Protein AF-A0A3P6TEA1-F1 (afdb_monomer_lite)

Sequence (127 aa):
MTGVEDASTSEPTNVASLPASEIDARIGDPSLKSPEDAQKENELTEAQLSQIEEEKQTPLVGDRVPFEVVVMEYDPTESAEFYHKAKDLLATYSDVRIIRRDGNCFYRAVLVAQVELMLSDPAECTR

pLDDT: mean 81.64, std 21.95, range [33.94, 98.25]

Structure (mmCIF, N/CA/C/O backbone):
data_AF-A0A3P6TEA1-F1
#
_entry.id   AF-A0A3P6TEA1-F1
#
loop_
_atom_site.group_PDB
_atom_site.id
_atom_site.type_symbol
_atom_site.label_atom_id
_atom_site.label_alt_id
_atom_site.label_comp_id
_atom_site.label_asym_id
_atom_site.label_entity_id
_atom_site.label_seq_id
_atom_site.pdbx_PDB_ins_code
_atom_site.Cartn_x
_atom_site.Cartn_y
_atom_site.Cartn_z
_atom_site.occupancy
_atom_site.B_iso_or_equiv
_atom_site.auth_seq_id
_atom_site.auth_comp_id
_atom_site.auth_asym_id
_atom_site.auth_atom_id
_atom_site.pdbx_PDB_model_num
ATOM 1 N N . MET A 1 1 ? -53.858 47.739 -5.731 1.00 37.06 1 MET A N 1
ATOM 2 C CA . MET A 1 1 ? -55.075 47.753 -4.895 1.00 37.06 1 MET A CA 1
ATOM 3 C C . MET A 1 1 ? -54.865 46.752 -3.777 1.00 37.06 1 MET A C 1
ATOM 5 O O . MET A 1 1 ? -54.479 45.641 -4.104 1.00 37.06 1 MET A O 1
ATOM 9 N N . THR A 1 2 ? -55.071 47.215 -2.533 1.00 39.44 2 THR A N 1
ATOM 10 C CA . THR A 1 2 ? -55.284 46.468 -1.267 1.00 39.44 2 THR A CA 1
ATOM 11 C C . THR A 1 2 ? -54.194 45.460 -0.864 1.00 39.44 2 THR A C 1
ATOM 13 O O . THR A 1 2 ? -53.995 44.480 -1.562 1.00 39.44 2 THR A O 1
ATOM 16 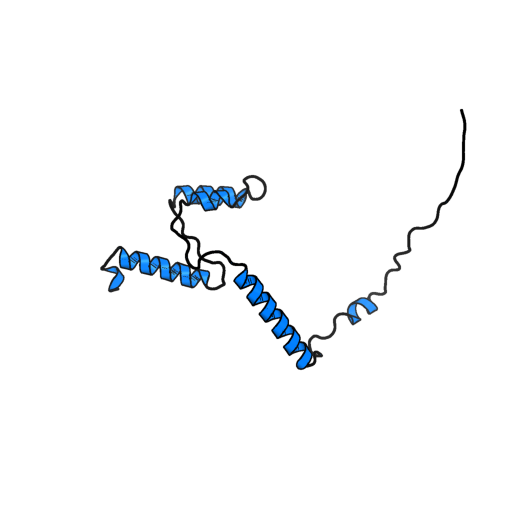N N . GLY A 1 3 ? -53.445 45.583 0.231 1.00 36.50 3 GLY A N 1
ATOM 17 C CA . GLY A 1 3 ? -53.643 46.329 1.475 1.00 36.50 3 GLY A CA 1
ATOM 18 C C . GLY A 1 3 ? -53.472 45.365 2.660 1.00 36.50 3 GLY A C 1
ATOM 19 O O . GLY A 1 3 ? -54.272 44.445 2.745 1.00 36.50 3 GLY A O 1
ATOM 20 N N . VAL A 1 4 ? -52.403 45.595 3.448 1.00 40.62 4 VAL A N 1
ATOM 21 C CA . VAL A 1 4 ? -52.233 45.570 4.932 1.00 40.62 4 VAL A CA 1
ATOM 22 C C . VAL A 1 4 ? -52.814 44.353 5.699 1.00 40.62 4 VAL A C 1
ATOM 24 O O . VAL A 1 4 ? -53.949 43.973 5.466 1.00 40.62 4 VAL A O 1
ATOM 27 N N . GLU A 1 5 ? -52.079 43.620 6.546 1.00 39.91 5 GLU A N 1
ATOM 28 C CA . GLU A 1 5 ? -51.690 43.878 7.964 1.00 39.91 5 GLU A CA 1
ATOM 29 C C . GLU A 1 5 ? -51.067 42.561 8.506 1.00 39.91 5 GLU A C 1
ATOM 31 O O . GLU A 1 5 ? -51.351 41.502 7.952 1.00 39.91 5 GLU A O 1
ATOM 36 N N . ASP A 1 6 ? -50.343 42.428 9.617 1.00 33.94 6 ASP A N 1
ATOM 37 C CA . ASP A 1 6 ? -49.365 43.197 10.393 1.00 33.94 6 ASP A CA 1
ATOM 38 C C . ASP A 1 6 ? -48.883 42.226 11.510 1.00 33.94 6 ASP A C 1
ATOM 40 O O . ASP A 1 6 ? -49.599 41.289 11.859 1.00 33.94 6 ASP A O 1
ATOM 44 N N . ALA A 1 7 ? -47.702 42.484 12.082 1.00 34.94 7 ALA A N 1
ATOM 45 C CA . ALA A 1 7 ? -47.202 42.016 13.392 1.00 34.94 7 ALA A CA 1
ATOM 46 C C . ALA A 1 7 ? -47.023 40.499 13.699 1.00 34.94 7 ALA A C 1
ATOM 48 O O . ALA A 1 7 ? -47.972 39.741 13.854 1.00 34.94 7 ALA A O 1
ATOM 49 N N . SER A 1 8 ? -45.790 40.094 14.044 1.00 37.53 8 SER A N 1
ATOM 50 C CA . SER A 1 8 ? -45.410 39.970 15.467 1.00 37.53 8 SER A CA 1
ATOM 51 C C . SER A 1 8 ? -43.927 39.610 15.629 1.00 37.53 8 SER A C 1
ATOM 53 O O . SER A 1 8 ? -43.462 38.548 15.222 1.00 37.53 8 SER A O 1
ATOM 55 N N . THR A 1 9 ? -43.193 40.519 16.259 1.00 40.38 9 THR A N 1
ATOM 56 C CA . THR A 1 9 ? -41.809 40.374 16.716 1.00 40.38 9 THR A CA 1
ATOM 57 C C . THR A 1 9 ? -41.801 39.667 18.075 1.00 40.38 9 THR A C 1
ATOM 59 O O . THR A 1 9 ? -42.501 40.128 18.971 1.00 40.38 9 THR A O 1
ATOM 62 N N . SER A 1 10 ? -40.981 38.628 18.278 1.00 39.78 10 SER A N 1
ATOM 63 C CA . SER A 1 10 ? -40.516 38.241 19.626 1.00 39.78 10 SER A CA 1
ATOM 64 C C . SER A 1 10 ? -39.258 37.354 19.595 1.00 39.78 10 SER A C 1
ATOM 66 O O . SER A 1 10 ? -39.330 36.167 19.301 1.00 39.78 10 SER A O 1
ATOM 68 N N . GLU A 1 11 ? -38.142 38.012 19.922 1.00 36.06 11 GLU A N 1
ATOM 69 C CA . GLU A 1 11 ? -36.964 37.595 20.706 1.00 36.06 11 GLU A CA 1
ATOM 70 C C . GLU A 1 11 ? -36.054 36.416 20.275 1.00 36.06 11 GLU A C 1
ATOM 72 O O . GLU A 1 11 ? -36.495 35.273 20.165 1.00 36.06 11 GLU A O 1
ATOM 77 N N . PRO A 1 12 ? -34.727 36.657 20.142 1.00 38.84 12 PRO A N 1
ATOM 78 C CA . PRO A 1 12 ? -33.728 35.599 20.103 1.00 38.84 12 PRO A CA 1
ATOM 79 C C . PRO A 1 12 ? -33.524 35.025 21.508 1.00 38.84 12 PRO A C 1
ATOM 81 O O . PRO A 1 12 ? -33.252 35.749 22.467 1.00 38.84 12 PRO A O 1
ATOM 84 N N . THR A 1 13 ? -33.625 33.704 21.617 1.00 38.44 13 THR A N 1
ATOM 85 C CA . THR A 1 13 ? -33.320 32.941 22.825 1.00 38.44 13 THR A CA 1
ATOM 86 C C . THR A 1 13 ? -31.925 33.305 23.326 1.00 38.44 13 THR A C 1
ATOM 88 O O . THR A 1 13 ? -30.912 33.037 22.681 1.00 38.44 13 THR A O 1
ATOM 91 N N . ASN A 1 14 ? -31.907 33.956 24.483 1.00 39.53 14 ASN A N 1
ATOM 92 C CA . ASN A 1 14 ? -30.739 34.339 25.253 1.00 39.53 14 ASN A CA 1
ATOM 93 C C . ASN A 1 14 ? -29.884 33.092 25.537 1.00 39.53 14 ASN A C 1
ATOM 95 O O . ASN A 1 14 ? -30.247 32.258 26.368 1.00 39.53 14 ASN A O 1
ATOM 99 N N . VAL A 1 15 ? -28.765 32.946 24.820 1.00 44.03 15 VAL A N 1
ATOM 100 C CA . VAL A 1 15 ? -27.709 31.988 25.164 1.00 44.03 15 VAL A CA 1
ATOM 101 C C . VAL A 1 15 ? -27.028 32.547 26.407 1.00 44.03 15 VAL A C 1
ATOM 103 O O . VAL A 1 15 ? -26.034 33.265 26.324 1.00 44.03 15 VAL A O 1
ATOM 106 N N . ALA A 1 16 ? -27.618 32.277 27.569 1.00 38.97 16 ALA A N 1
ATOM 107 C CA . ALA A 1 16 ? -26.973 32.548 28.835 1.00 38.97 16 ALA A CA 1
ATOM 108 C C . ALA A 1 16 ? -25.704 31.694 28.897 1.00 38.97 16 ALA A C 1
ATOM 110 O O . ALA A 1 16 ? -25.759 30.464 28.931 1.00 38.97 16 ALA A O 1
ATOM 111 N N . SER A 1 17 ? -24.559 32.370 28.861 1.00 52.06 17 SER A N 1
ATOM 112 C CA . SER A 1 17 ? -23.243 31.814 29.131 1.00 52.06 17 SER A CA 1
ATOM 113 C C . SER A 1 17 ? -23.287 31.066 30.460 1.00 52.06 17 SER A C 1
ATOM 115 O O . SER A 1 17 ? -23.381 31.681 31.524 1.00 52.06 17 SER A O 1
ATOM 117 N N . LEU A 1 18 ? -23.251 29.737 30.400 1.00 48.44 18 LEU A N 1
ATOM 118 C CA . LEU A 1 18 ? -23.100 28.912 31.591 1.00 48.44 18 LEU A CA 1
ATOM 119 C C . LEU A 1 18 ? -21.734 29.227 32.229 1.00 48.44 18 LEU A C 1
ATOM 121 O O . LEU A 1 18 ? -20.746 29.393 31.504 1.00 48.44 18 LEU A O 1
ATOM 125 N N . PRO A 1 19 ? -21.657 29.356 33.563 1.00 48.78 19 PRO A N 1
ATOM 126 C CA . PRO A 1 19 ? -20.402 29.634 34.244 1.00 48.78 19 PRO A CA 1
ATOM 127 C C . PRO A 1 19 ? -19.411 28.495 33.982 1.00 48.78 19 PRO A C 1
ATOM 129 O O . PRO A 1 19 ? -19.762 27.317 34.055 1.00 48.78 19 PRO A O 1
ATOM 132 N N . ALA A 1 20 ? -18.152 28.847 33.706 1.00 52.09 20 ALA A N 1
ATOM 133 C CA . ALA A 1 20 ? -17.074 27.905 33.383 1.00 52.09 20 ALA A CA 1
ATOM 134 C C . ALA A 1 20 ? -16.890 26.777 34.424 1.00 52.09 20 ALA A C 1
ATOM 136 O O . ALA A 1 20 ? -16.345 25.726 34.102 1.00 52.09 20 ALA A O 1
ATOM 137 N N . SER A 1 21 ? -17.399 26.961 35.647 1.00 51.94 21 SER A N 1
ATOM 138 C CA . SER A 1 21 ? -17.389 25.970 36.724 1.00 51.94 21 SER A CA 1
ATOM 139 C C . SER A 1 21 ? -18.279 24.744 36.486 1.00 51.94 21 SER A C 1
ATOM 141 O O . SER A 1 21 ? -18.074 23.729 37.141 1.00 51.94 21 SER A O 1
ATOM 143 N N . GLU A 1 22 ? -19.268 24.804 35.587 1.00 42.81 22 GLU A N 1
ATOM 144 C CA . GLU A 1 22 ? -20.158 23.659 35.306 1.00 42.81 22 GLU A CA 1
ATOM 145 C C . GLU A 1 22 ? -19.662 22.758 34.166 1.00 42.81 22 GLU A C 1
ATOM 147 O O . GLU A 1 22 ? -20.096 21.611 34.048 1.00 42.81 22 GLU A O 1
ATOM 152 N N . ILE A 1 23 ? -18.733 23.248 33.340 1.00 50.69 23 ILE A N 1
ATOM 153 C CA . ILE A 1 23 ? -18.141 22.476 32.237 1.00 50.69 23 ILE A CA 1
ATOM 154 C C . ILE A 1 23 ? -17.118 21.471 32.792 1.00 50.69 23 ILE A C 1
ATOM 156 O O . ILE A 1 23 ? -17.066 20.327 32.342 1.00 50.69 23 ILE A O 1
ATOM 160 N N . ASP A 1 24 ? -16.382 21.869 33.831 1.00 45.03 24 ASP A N 1
ATOM 161 C CA . ASP A 1 24 ? -15.333 21.061 34.467 1.00 45.03 24 ASP A CA 1
ATOM 162 C C . ASP A 1 24 ? -15.892 19.870 35.269 1.00 45.03 24 ASP A C 1
ATOM 164 O O . ASP A 1 24 ? -15.251 18.832 35.396 1.00 45.03 24 ASP A O 1
ATOM 168 N N . ALA A 1 25 ? -17.138 19.960 35.751 1.00 45.66 25 ALA A N 1
ATOM 169 C CA . ALA A 1 25 ? -17.780 18.893 36.525 1.00 45.66 25 ALA A CA 1
ATOM 170 C C . ALA A 1 25 ? -18.250 17.693 35.675 1.00 45.66 25 ALA A C 1
ATOM 172 O O . ALA A 1 25 ? -18.679 16.679 36.225 1.00 45.66 25 ALA A O 1
ATOM 173 N N . ARG A 1 26 ? -18.206 17.797 34.338 1.00 51.19 26 ARG A N 1
ATOM 174 C CA . ARG A 1 26 ? -18.611 16.719 33.416 1.00 51.19 26 ARG A CA 1
ATOM 175 C C . ARG A 1 26 ? -17.449 15.877 32.905 1.00 51.19 26 ARG A C 1
ATOM 177 O O . ARG A 1 26 ? -17.691 14.834 32.299 1.00 51.19 26 ARG A O 1
ATOM 184 N N . ILE A 1 27 ? -16.210 16.287 33.165 1.00 56.50 27 ILE A N 1
ATOM 185 C CA . ILE A 1 27 ? -15.038 15.450 32.923 1.00 56.50 27 ILE A CA 1
ATOM 186 C C . ILE A 1 27 ? -14.898 14.556 34.156 1.00 56.50 27 ILE A C 1
ATOM 188 O O . ILE A 1 27 ? -14.107 14.815 35.056 1.00 56.50 27 ILE A O 1
ATOM 192 N N . GLY A 1 28 ? -15.773 13.550 34.244 1.00 57.28 28 GLY A N 1
ATOM 193 C CA . GLY A 1 28 ? -15.696 12.539 35.291 1.00 57.28 28 GLY A CA 1
ATOM 194 C C . GLY A 1 28 ? -14.298 11.926 35.302 1.00 57.28 28 GLY A C 1
ATOM 195 O O . GLY A 1 28 ? -13.788 11.540 34.251 1.00 57.28 28 GLY A O 1
ATOM 196 N N . ASP A 1 29 ? -13.683 11.877 36.483 1.00 57.59 29 ASP A N 1
ATOM 197 C CA . ASP A 1 29 ? -12.392 11.232 36.695 1.00 57.59 29 ASP A CA 1
ATOM 198 C C . ASP A 1 29 ? -12.458 9.792 36.141 1.00 57.59 29 ASP A C 1
ATOM 200 O O . ASP A 1 29 ? -13.265 8.991 36.632 1.00 57.59 29 ASP A O 1
ATOM 204 N N . PRO A 1 30 ? -11.654 9.431 35.119 1.00 57.44 30 PRO A N 1
ATOM 205 C CA . PRO A 1 30 ? -11.673 8.090 34.536 1.00 57.44 30 PRO A CA 1
ATOM 206 C C . PRO A 1 30 ? -11.329 6.987 35.554 1.00 57.44 30 PRO A C 1
ATOM 208 O O . PRO A 1 30 ? -11.568 5.813 35.278 1.00 57.44 30 PRO A O 1
ATOM 211 N N . SER A 1 31 ? -10.817 7.355 36.733 1.00 58.09 31 SER A N 1
ATOM 212 C CA . SER A 1 31 ? -10.462 6.464 37.840 1.00 58.09 31 SER A CA 1
ATOM 213 C C . SER A 1 31 ? -11.660 5.928 38.655 1.00 58.09 31 SER A C 1
ATOM 215 O O . SER A 1 31 ? -11.487 5.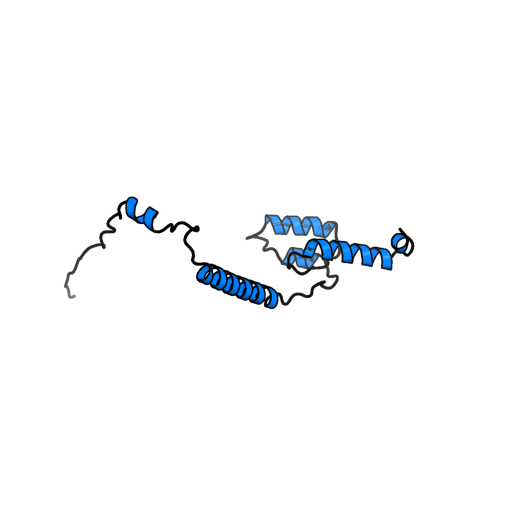025 39.471 1.00 58.09 31 SER A O 1
ATOM 217 N N . LEU A 1 32 ? -12.887 6.431 38.445 1.00 59.31 32 LEU A N 1
ATOM 218 C CA . LEU A 1 32 ? -14.090 6.029 39.207 1.00 59.31 32 LEU A CA 1
ATOM 219 C C . LEU A 1 32 ? -15.069 5.126 38.431 1.00 59.31 32 LEU A C 1
ATOM 221 O O . LEU A 1 32 ? -16.254 5.067 38.765 1.00 59.31 32 LEU A O 1
ATOM 225 N N . LYS A 1 33 ? -14.615 4.414 37.395 1.00 65.38 33 LYS A N 1
ATOM 226 C CA . LYS A 1 33 ? -15.454 3.410 36.717 1.00 65.38 33 LYS A CA 1
ATOM 227 C C . LYS A 1 33 ? -15.513 2.130 37.551 1.00 65.38 33 LYS A C 1
ATOM 229 O O . LYS A 1 33 ? -14.482 1.638 38.010 1.00 65.38 33 LYS A O 1
ATOM 234 N N . SER A 1 34 ? -16.712 1.581 37.750 1.00 82.25 34 SER A N 1
ATOM 235 C CA . SER A 1 34 ? -16.834 0.263 38.371 1.00 82.25 34 SER A CA 1
ATOM 236 C C . SER A 1 34 ? -16.183 -0.794 37.458 1.00 82.25 34 SER A C 1
ATOM 238 O O . SER A 1 34 ? -16.154 -0.619 36.235 1.00 82.25 34 SER A O 1
ATOM 240 N N . PRO A 1 35 ? -15.647 -1.896 38.010 1.00 83.56 35 PRO A N 1
ATOM 241 C CA . PRO A 1 35 ? -15.058 -2.963 37.198 1.00 83.56 35 PRO A CA 1
ATOM 242 C C . PRO A 1 35 ? -16.061 -3.571 36.204 1.00 83.56 35 PRO A C 1
ATOM 244 O O . PRO A 1 35 ? -15.664 -3.990 35.120 1.00 83.56 35 PRO A O 1
ATOM 247 N N . GLU A 1 36 ? -17.354 -3.572 36.539 1.00 86.75 36 GLU A N 1
ATOM 248 C CA . GLU A 1 36 ? -18.428 -4.058 35.665 1.00 86.75 36 GLU A CA 1
ATOM 249 C C . GLU A 1 36 ? -18.656 -3.123 34.466 1.00 86.75 36 GLU A C 1
ATOM 251 O O . GLU A 1 36 ? -18.815 -3.588 33.336 1.00 86.75 36 GLU A O 1
ATOM 256 N N . ASP A 1 37 ? -18.601 -1.805 34.681 1.00 88.31 37 ASP A N 1
ATOM 257 C CA . ASP A 1 37 ? -18.725 -0.819 33.600 1.00 88.31 37 ASP A CA 1
ATOM 258 C C . ASP A 1 37 ? -17.529 -0.885 32.642 1.00 88.31 37 ASP A C 1
ATOM 260 O O . ASP A 1 37 ? -17.709 -0.842 31.424 1.00 88.31 37 ASP A O 1
ATOM 264 N N . ALA A 1 38 ? -16.314 -1.044 33.181 1.00 87.19 38 ALA A N 1
ATOM 265 C CA . ALA A 1 38 ? -15.102 -1.207 32.380 1.00 87.19 38 ALA A CA 1
ATOM 266 C C . ALA A 1 38 ? -15.136 -2.496 31.543 1.00 87.19 38 ALA A C 1
ATOM 268 O O . ALA A 1 38 ? -14.743 -2.492 30.377 1.00 87.19 38 ALA A O 1
ATOM 269 N N . GLN A 1 39 ? -15.645 -3.594 32.108 1.00 91.12 39 GLN A N 1
ATOM 270 C CA . GLN A 1 39 ? -15.808 -4.845 31.371 1.00 91.12 39 GLN A CA 1
ATOM 271 C C . GLN A 1 39 ? -16.809 -4.692 30.220 1.00 91.12 39 GLN A C 1
ATOM 273 O O . GLN A 1 39 ? -16.515 -5.084 29.093 1.00 91.12 39 GLN A O 1
ATOM 278 N N . LYS A 1 40 ? -17.963 -4.071 30.474 1.00 93.69 40 LYS A N 1
ATOM 279 C CA . LYS A 1 40 ? -18.972 -3.828 29.438 1.00 93.69 40 LYS A CA 1
ATOM 280 C C . LYS A 1 40 ? -18.447 -2.930 28.313 1.00 93.69 40 LYS A C 1
ATOM 282 O O . LYS A 1 40 ? -18.765 -3.151 27.148 1.00 93.69 40 LYS A O 1
ATOM 287 N N . GLU A 1 41 ? -17.647 -1.918 28.641 1.00 93.31 41 GLU A N 1
ATOM 288 C CA . GLU A 1 41 ? -16.993 -1.050 27.652 1.00 93.31 41 GLU A CA 1
ATOM 289 C C . GLU A 1 41 ? -15.980 -1.820 26.791 1.00 93.31 41 GLU A C 1
ATOM 291 O O . GLU A 1 41 ? -15.951 -1.638 25.570 1.00 93.31 41 GLU A O 1
ATOM 296 N N . ASN A 1 42 ? -15.208 -2.727 27.394 1.00 93.69 42 ASN A N 1
ATOM 297 C CA 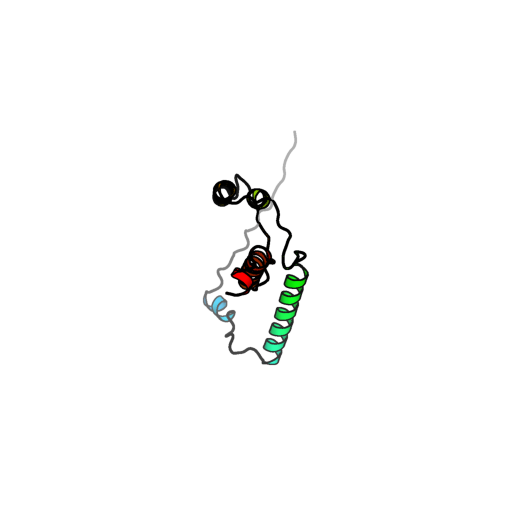. ASN A 1 42 ? -14.303 -3.608 26.658 1.00 93.69 42 ASN A CA 1
ATOM 298 C C . ASN A 1 42 ? -15.072 -4.527 25.701 1.00 93.69 42 ASN A C 1
ATOM 300 O O . ASN A 1 42 ? -14.726 -4.592 24.526 1.00 93.69 42 ASN A O 1
ATOM 304 N N . GLU A 1 43 ? -16.152 -5.164 26.162 1.00 95.56 43 GLU A N 1
ATOM 305 C CA . GLU A 1 43 ? -16.993 -6.034 25.326 1.00 95.56 43 GLU A CA 1
ATOM 306 C C . GLU A 1 43 ? -17.587 -5.273 24.127 1.00 95.56 43 GLU A C 1
ATOM 308 O O . GLU A 1 43 ? -17.596 -5.773 23.001 1.00 95.56 43 GLU A O 1
ATOM 313 N N . LEU A 1 44 ? -18.039 -4.030 24.338 1.00 95.69 44 LEU A N 1
ATOM 314 C CA . LEU A 1 44 ? -18.518 -3.165 23.255 1.00 95.69 44 LEU A CA 1
ATOM 315 C C . LEU A 1 44 ? -17.401 -2.805 22.268 1.00 95.69 44 LEU A C 1
ATOM 317 O O . LEU A 1 44 ? -17.635 -2.789 21.060 1.00 95.69 44 LEU A O 1
ATOM 321 N N . THR A 1 45 ? -16.198 -2.535 22.771 1.00 94.75 45 THR A N 1
ATOM 322 C CA . THR A 1 45 ? -15.030 -2.207 21.945 1.00 94.75 45 THR A CA 1
ATOM 323 C C . THR A 1 45 ? -14.603 -3.404 21.098 1.00 94.75 45 THR A C 1
ATOM 325 O O . THR A 1 45 ? -14.390 -3.266 19.896 1.00 94.75 45 THR A O 1
ATOM 328 N N . GLU A 1 46 ? -14.532 -4.595 21.690 1.00 95.56 46 GLU A N 1
ATOM 329 C CA . GLU A 1 46 ? -14.201 -5.837 20.986 1.00 95.56 46 GLU A CA 1
ATOM 330 C C . GLU A 1 46 ? -15.235 -6.163 19.903 1.00 95.56 46 GLU A C 1
ATOM 332 O O . GLU A 1 46 ? -14.865 -6.489 18.773 1.00 95.56 46 GLU A O 1
ATOM 337 N N . ALA A 1 47 ? -16.527 -5.994 20.202 1.00 95.06 47 ALA A N 1
ATOM 338 C CA . ALA A 1 47 ? -17.591 -6.187 19.222 1.00 95.06 47 ALA A CA 1
ATOM 339 C C . ALA A 1 47 ? -17.474 -5.213 18.035 1.00 95.06 47 ALA A C 1
ATOM 341 O O . ALA A 1 47 ? -17.639 -5.624 16.886 1.00 95.06 47 ALA A O 1
ATOM 342 N N . GLN A 1 48 ? -17.150 -3.940 18.290 1.00 94.94 48 GLN A N 1
ATOM 343 C CA . GLN A 1 48 ? -16.918 -2.951 17.231 1.00 94.94 48 GLN A CA 1
ATOM 344 C C . GLN A 1 48 ? -15.692 -3.299 16.380 1.00 94.94 48 GLN A C 1
ATOM 346 O O . GLN A 1 48 ? -15.758 -3.231 15.155 1.00 94.94 48 GLN A O 1
ATOM 351 N N . LEU A 1 49 ? -14.583 -3.702 17.007 1.00 92.44 49 LEU A N 1
ATOM 352 C CA . LEU A 1 49 ? -13.369 -4.099 16.290 1.00 92.44 49 LEU A CA 1
ATOM 353 C C . LEU A 1 49 ? -13.611 -5.323 15.396 1.00 92.44 49 LEU A C 1
ATOM 355 O O . LEU A 1 49 ? -13.163 -5.320 14.249 1.00 92.44 49 LEU A O 1
ATOM 359 N N . SER A 1 50 ? -14.371 -6.313 15.879 1.00 90.25 50 SER A N 1
ATOM 360 C CA . SER A 1 50 ? -14.763 -7.487 15.086 1.00 90.25 50 SER A CA 1
ATOM 361 C C . SER A 1 50 ? -15.593 -7.089 13.867 1.00 90.25 50 SER A C 1
ATOM 363 O O . SER A 1 50 ? -15.301 -7.527 12.759 1.00 90.25 50 SER A O 1
ATOM 365 N N . GLN A 1 51 ? -16.578 -6.200 14.038 1.00 92.31 51 GLN A N 1
ATOM 366 C CA . GLN A 1 51 ? -17.407 -5.715 12.927 1.00 92.31 51 GLN A CA 1
ATOM 367 C C . GLN A 1 51 ? -16.568 -4.991 11.866 1.00 92.31 51 GLN A C 1
ATOM 369 O O . GLN A 1 51 ? -16.686 -5.283 10.679 1.00 92.31 51 GLN A O 1
ATOM 374 N N . ILE A 1 52 ? -15.653 -4.111 12.286 1.00 88.75 52 ILE A N 1
ATOM 375 C CA . ILE A 1 52 ? -14.743 -3.401 11.373 1.00 88.75 52 ILE A CA 1
ATOM 376 C C . ILE A 1 52 ? -13.836 -4.383 10.618 1.00 88.75 52 ILE A C 1
ATOM 378 O O . ILE A 1 52 ? -13.489 -4.149 9.459 1.00 88.75 52 ILE A O 1
ATOM 382 N N . GLU A 1 53 ? -13.397 -5.466 11.260 1.00 86.06 53 GLU A N 1
ATOM 383 C CA . GLU A 1 53 ? -12.564 -6.478 10.614 1.00 86.06 53 GLU A CA 1
ATOM 384 C C . GLU A 1 53 ? -13.357 -7.348 9.628 1.00 86.06 53 GLU A C 1
ATOM 386 O O . GLU A 1 53 ? -12.863 -7.620 8.532 1.00 86.06 53 GLU A O 1
ATOM 391 N N . GLU A 1 54 ? -14.598 -7.709 9.957 1.00 84.56 54 GLU A N 1
ATOM 392 C CA . GLU A 1 54 ? -15.520 -8.433 9.070 1.00 84.56 54 GLU A CA 1
ATOM 393 C C . GLU A 1 54 ? -15.911 -7.614 7.827 1.00 84.56 54 GLU A C 1
ATOM 395 O O . GLU A 1 54 ? -16.058 -8.162 6.730 1.00 84.56 54 GLU A O 1
ATOM 400 N N . GLU A 1 55 ? -16.008 -6.289 7.953 1.00 86.62 55 GLU A N 1
ATOM 401 C CA . GLU A 1 55 ? -16.251 -5.377 6.829 1.00 86.62 55 GLU A CA 1
ATOM 402 C C . GLU A 1 55 ? -15.078 -5.318 5.831 1.00 86.62 55 GLU A C 1
ATOM 404 O O . GLU A 1 55 ? -15.257 -4.899 4.681 1.00 86.62 55 GLU A O 1
ATOM 409 N N . LYS A 1 56 ? -13.875 -5.786 6.200 1.00 83.69 56 LYS A N 1
ATOM 410 C CA . LYS A 1 56 ? -12.718 -5.847 5.290 1.00 83.69 56 LYS A CA 1
ATOM 411 C C . LYS A 1 56 ? -12.863 -7.007 4.304 1.00 83.69 56 LYS A C 1
ATOM 413 O O . LYS A 1 56 ? -12.216 -8.046 4.418 1.00 83.69 56 LYS A O 1
ATOM 418 N N . GLN A 1 57 ? -13.640 -6.773 3.250 1.00 81.44 57 GLN A N 1
ATOM 419 C CA . GLN A 1 57 ? -13.888 -7.721 2.155 1.00 81.44 57 GLN A CA 1
ATOM 420 C C . GLN A 1 57 ? -12.668 -7.980 1.243 1.00 81.44 57 GLN A C 1
ATOM 422 O O . GLN A 1 57 ? -12.740 -8.778 0.311 1.00 81.44 57 GLN A O 1
ATOM 427 N N . THR A 1 58 ? -11.528 -7.320 1.473 1.00 88.00 58 THR A N 1
ATOM 428 C CA . THR A 1 58 ? -10.322 -7.504 0.651 1.00 88.00 58 THR A CA 1
ATOM 429 C C . THR A 1 58 ? -9.594 -8.797 1.019 1.00 88.00 58 THR A C 1
ATOM 431 O O . THR A 1 58 ? -9.514 -9.123 2.202 1.00 88.00 58 THR A O 1
ATOM 434 N N . PRO A 1 59 ? -9.029 -9.557 0.068 1.00 95.00 59 PRO A N 1
ATOM 435 C CA . PRO A 1 59 ? -8.227 -10.740 0.389 1.00 95.00 59 PRO A CA 1
ATOM 436 C C . PRO A 1 59 ? -7.001 -10.367 1.237 1.00 95.00 59 PRO A C 1
ATOM 438 O O . PRO A 1 59 ? -6.521 -9.237 1.177 1.00 95.00 59 PRO A O 1
ATOM 441 N N . LEU A 1 60 ? -6.465 -11.322 2.012 1.00 95.81 60 LEU A N 1
ATOM 442 C CA . LEU A 1 60 ? -5.243 -11.099 2.806 1.00 95.81 60 LEU A CA 1
ATOM 443 C C . LEU A 1 60 ? -4.084 -10.618 1.923 1.00 95.81 60 LEU A C 1
ATOM 445 O O . LEU A 1 60 ? -3.361 -9.688 2.280 1.00 95.81 60 LEU A O 1
ATOM 449 N N . VAL A 1 61 ? -3.941 -11.256 0.764 1.00 97.56 61 VAL A N 1
ATOM 450 C CA . VAL A 1 61 ? -2.960 -10.957 -0.274 1.00 97.56 61 VAL A CA 1
ATOM 451 C C . VAL A 1 61 ? -3.735 -10.881 -1.587 1.00 97.56 61 VAL A C 1
ATOM 453 O O . VAL A 1 61 ? -4.289 -11.888 -2.019 1.00 97.56 61 VAL A O 1
ATOM 456 N N . GLY A 1 62 ? -3.840 -9.691 -2.176 1.00 96.12 62 GLY A N 1
ATOM 457 C CA . GLY A 1 62 ? -4.473 -9.498 -3.481 1.00 96.12 62 GLY A CA 1
ATOM 458 C C . GLY A 1 62 ? -3.609 -10.025 -4.620 1.00 96.12 62 GLY A C 1
ATOM 459 O O . GLY A 1 62 ? -2.449 -10.378 -4.408 1.00 96.12 62 GLY A O 1
ATOM 460 N N . ASP A 1 63 ? -4.161 -10.055 -5.830 1.00 96.31 63 ASP A N 1
ATOM 461 C CA . ASP A 1 63 ? -3.420 -10.417 -7.038 1.00 96.31 63 ASP A CA 1
ATOM 462 C C . ASP A 1 63 ? -2.388 -9.350 -7.426 1.00 96.31 63 ASP A C 1
ATOM 464 O O . ASP A 1 63 ? -2.433 -8.207 -6.960 1.00 96.31 63 ASP A O 1
ATOM 468 N N . ARG A 1 64 ? -1.433 -9.738 -8.280 1.00 96.19 64 ARG A N 1
ATOM 469 C CA . ARG A 1 64 ? -0.516 -8.789 -8.913 1.00 96.19 64 ARG A CA 1
ATOM 470 C C . ARG A 1 64 ? -1.278 -8.086 -10.032 1.00 96.19 64 ARG A C 1
ATOM 472 O O . ARG A 1 64 ? -1.729 -8.738 -10.970 1.00 96.19 64 ARG A O 1
ATOM 479 N N . VAL A 1 65 ? -1.436 -6.777 -9.899 1.00 97.06 65 VAL A N 1
ATOM 480 C CA . VAL A 1 65 ? -2.217 -5.929 -10.805 1.00 97.06 65 VAL A CA 1
ATOM 481 C C . VAL A 1 65 ? -1.355 -4.774 -11.324 1.00 97.06 65 VAL A C 1
ATOM 483 O O . VAL A 1 65 ? -0.375 -4.424 -10.662 1.00 97.06 65 VAL A O 1
ATOM 486 N N . PRO A 1 66 ? -1.702 -4.162 -12.470 1.00 98.00 66 PRO A N 1
ATOM 487 C CA . PRO A 1 66 ? -0.967 -3.010 -12.993 1.00 98.00 66 PRO A CA 1
ATOM 488 C C . PRO A 1 66 ? -0.939 -1.851 -11.988 1.00 98.00 66 PRO A C 1
ATOM 490 O O . PRO A 1 66 ? -1.935 -1.606 -11.302 1.00 98.00 66 PRO A O 1
ATOM 493 N N . PHE A 1 67 ? 0.182 -1.134 -11.880 1.00 97.94 67 PHE A N 1
ATOM 494 C CA . PHE A 1 67 ? 0.349 -0.065 -10.885 1.00 97.94 67 PHE A CA 1
ATOM 495 C C . PHE A 1 67 ? -0.630 1.106 -11.096 1.00 97.94 67 PHE A C 1
ATOM 497 O O . PHE A 1 67 ? -0.947 1.835 -10.155 1.00 97.94 67 PHE A O 1
ATOM 504 N N . GLU A 1 68 ? -1.187 1.262 -12.299 1.00 97.19 68 GLU A N 1
ATOM 505 C CA . GLU A 1 68 ? -2.198 2.265 -12.644 1.00 97.19 68 GLU A CA 1
ATOM 506 C C . GLU A 1 68 ? -3.393 2.273 -11.684 1.00 97.19 68 GLU A C 1
ATOM 508 O O . GLU A 1 68 ? -3.971 3.336 -11.452 1.00 97.19 68 GLU A O 1
ATOM 513 N N . VAL A 1 69 ? -3.734 1.133 -11.069 1.00 97.06 69 VAL A N 1
ATOM 514 C CA . VAL A 1 69 ? -4.818 1.062 -10.074 1.00 97.06 69 VAL A CA 1
ATOM 515 C C . VAL A 1 69 ? -4.585 1.999 -8.883 1.00 97.06 69 VAL A C 1
ATOM 517 O O . VAL A 1 69 ? -5.547 2.532 -8.342 1.00 97.06 69 VAL A O 1
ATOM 520 N N . VAL A 1 70 ? -3.324 2.251 -8.507 1.00 96.88 70 VAL A N 1
ATOM 521 C CA . VAL A 1 70 ? -2.960 3.176 -7.418 1.00 96.88 70 VAL A CA 1
ATOM 522 C C . VAL A 1 70 ? -3.167 4.622 -7.853 1.00 96.88 70 VAL A C 1
ATOM 524 O O . VAL A 1 70 ? -3.641 5.444 -7.078 1.00 96.88 70 VAL A O 1
ATOM 527 N N . VAL A 1 71 ? -2.858 4.945 -9.111 1.00 97.19 71 VAL A N 1
ATOM 528 C CA . VAL A 1 71 ? -3.111 6.284 -9.667 1.00 97.19 71 VAL A CA 1
ATOM 529 C C . VAL A 1 71 ? -4.612 6.574 -9.696 1.00 97.19 71 VAL A C 1
ATOM 531 O O . VAL A 1 71 ? -5.021 7.696 -9.417 1.00 97.19 71 VAL A O 1
ATOM 534 N N . MET A 1 72 ? -5.426 5.560 -10.000 1.00 96.81 72 MET A N 1
ATOM 535 C CA . MET A 1 72 ? -6.887 5.660 -10.034 1.00 96.81 72 MET A CA 1
ATOM 536 C C . MET A 1 72 ? -7.538 5.800 -8.647 1.00 96.81 72 MET A C 1
ATOM 538 O O . MET A 1 72 ? -8.706 6.174 -8.586 1.00 96.81 72 MET A O 1
ATOM 542 N N . GLU A 1 73 ? -6.819 5.527 -7.549 1.00 96.06 73 GLU A N 1
ATOM 543 C CA . GLU A 1 73 ? -7.321 5.715 -6.173 1.00 96.06 73 GLU A CA 1
ATOM 544 C C . GLU A 1 73 ? -7.353 7.203 -5.769 1.00 96.06 73 GLU A C 1
ATOM 546 O O . GLU A 1 73 ? -8.082 7.575 -4.850 1.00 96.06 73 GLU A O 1
ATOM 551 N N . TYR A 1 74 ? -6.603 8.064 -6.468 1.00 97.81 74 TYR A N 1
ATOM 552 C CA . TYR A 1 74 ? -6.470 9.483 -6.141 1.00 97.81 74 TYR A CA 1
ATOM 553 C C . TYR A 1 74 ? -7.157 10.380 -7.173 1.00 97.81 74 TYR A C 1
ATOM 555 O O . TYR A 1 74 ? -6.879 10.310 -8.372 1.00 97.81 74 TYR A O 1
ATOM 563 N N . ASP A 1 75 ? -8.010 11.287 -6.694 1.00 97.25 75 ASP A N 1
ATOM 564 C CA . ASP A 1 75 ? -8.603 12.326 -7.530 1.00 97.25 75 ASP A CA 1
ATOM 565 C C . ASP A 1 75 ? -7.532 13.356 -7.957 1.00 97.25 75 ASP A C 1
ATOM 567 O O . ASP A 1 75 ? -6.783 13.849 -7.098 1.00 97.25 75 ASP A O 1
ATOM 571 N N . PRO A 1 76 ? -7.456 13.726 -9.253 1.00 96.81 76 PRO A N 1
ATOM 572 C CA . PRO A 1 76 ? -6.470 14.683 -9.759 1.00 96.81 76 PRO A CA 1
ATOM 573 C C . PRO A 1 76 ? -6.587 16.101 -9.185 1.00 96.81 76 PRO A C 1
ATOM 575 O O . PRO A 1 76 ? -5.619 16.856 -9.264 1.00 96.81 76 PRO A O 1
ATOM 578 N N . THR A 1 77 ? -7.755 16.476 -8.658 1.00 96.81 77 THR A N 1
ATOM 579 C CA . THR A 1 77 ? -8.064 17.825 -8.168 1.00 96.81 77 THR A CA 1
ATOM 580 C C . THR A 1 77 ? -8.091 17.863 -6.643 1.00 96.81 77 THR A C 1
ATOM 582 O O . THR A 1 77 ? -7.393 18.679 -6.046 1.00 96.81 77 THR A O 1
ATOM 585 N N . GLU A 1 78 ? -8.851 16.973 -6.001 1.00 97.56 78 GLU A N 1
ATOM 586 C CA . GLU A 1 78 ? -9.012 16.934 -4.540 1.00 97.56 78 GLU A CA 1
ATOM 587 C C . GLU A 1 78 ? -7.770 16.380 -3.829 1.00 97.56 78 GLU A C 1
ATOM 589 O O . GLU A 1 78 ? -7.459 16.782 -2.709 1.00 97.56 78 GLU A O 1
ATOM 594 N N . SER A 1 79 ? -7.023 15.492 -4.491 1.00 97.00 79 SER A N 1
ATOM 595 C CA . SER A 1 79 ? -5.824 14.843 -3.946 1.00 97.00 79 SER A CA 1
ATOM 596 C C . SER A 1 79 ? -4.628 14.932 -4.897 1.00 97.00 79 SER A C 1
ATOM 598 O O . SER A 1 79 ? -3.865 13.978 -5.069 1.00 97.00 79 SER A O 1
ATOM 600 N N . ALA A 1 80 ? -4.450 16.106 -5.511 1.00 97.31 80 ALA A N 1
ATOM 601 C CA . ALA A 1 80 ? -3.461 16.342 -6.558 1.00 97.31 80 ALA A CA 1
ATOM 602 C C . ALA A 1 80 ? -2.041 15.885 -6.173 1.00 97.31 80 ALA A C 1
ATOM 604 O O . ALA A 1 80 ? -1.358 15.272 -6.989 1.00 97.31 80 ALA A O 1
ATOM 605 N N . GLU A 1 81 ? -1.583 16.132 -4.944 1.00 97.81 81 GLU A N 1
ATOM 606 C CA . GLU A 1 81 ? -0.228 15.750 -4.519 1.00 97.81 81 GLU A CA 1
ATOM 607 C C . GLU A 1 81 ? 0.001 14.230 -4.566 1.00 97.81 81 GLU A C 1
ATOM 609 O O . GLU A 1 81 ? 1.002 13.771 -5.125 1.00 97.81 81 GLU A O 1
ATOM 614 N N . PHE A 1 82 ? -0.947 13.438 -4.053 1.00 98.00 82 PHE A N 1
ATOM 615 C CA . PHE A 1 82 ? -0.874 11.975 -4.093 1.00 98.00 82 PHE A CA 1
ATOM 616 C C . PHE A 1 82 ? -1.011 11.439 -5.514 1.00 98.00 82 PHE A C 1
ATOM 618 O O . PHE A 1 82 ? -0.261 10.547 -5.902 1.00 98.00 82 PHE A O 1
ATOM 625 N N . TYR A 1 83 ? -1.894 12.035 -6.317 1.00 98.12 83 TYR A N 1
ATOM 626 C CA . TYR A 1 83 ? -2.046 11.685 -7.724 1.00 98.12 83 TYR A CA 1
ATOM 627 C C . TYR A 1 83 ? -0.737 11.859 -8.512 1.00 98.12 83 TYR A C 1
ATOM 629 O O . TYR A 1 83 ? -0.318 10.954 -9.239 1.00 98.12 83 TYR A O 1
ATOM 637 N N . HIS A 1 84 ? -0.045 12.993 -8.343 1.00 98.00 84 HIS A N 1
ATOM 638 C CA . HIS A 1 84 ? 1.237 13.236 -9.013 1.00 98.00 84 HIS A CA 1
ATOM 639 C C . HIS A 1 84 ? 2.323 12.272 -8.518 1.00 98.00 84 HIS A C 1
ATOM 641 O O . HIS A 1 84 ? 3.064 11.727 -9.331 1.00 98.00 84 HIS A O 1
ATOM 647 N N . LYS A 1 85 ? 2.373 11.972 -7.213 1.00 98.12 85 LYS A N 1
ATOM 648 C CA . LYS A 1 85 ? 3.316 10.978 -6.672 1.00 98.12 85 LYS A CA 1
ATOM 649 C C . LYS A 1 85 ? 3.048 9.562 -7.168 1.00 98.12 85 LYS A C 1
ATOM 651 O O . LYS A 1 85 ? 3.993 8.850 -7.496 1.00 98.12 85 LYS A O 1
ATOM 656 N N . ALA A 1 86 ? 1.786 9.157 -7.264 1.00 97.62 86 ALA A N 1
ATOM 657 C CA . ALA A 1 86 ? 1.419 7.872 -7.842 1.00 97.62 86 ALA A CA 1
ATOM 658 C C . ALA A 1 86 ? 1.839 7.800 -9.321 1.00 97.62 86 ALA A C 1
ATOM 660 O O . ALA A 1 86 ? 2.382 6.787 -9.756 1.00 97.62 86 ALA A O 1
ATOM 661 N N . LYS A 1 87 ? 1.680 8.892 -10.081 1.00 97.31 87 LYS A N 1
ATOM 662 C CA . LYS A 1 87 ? 2.186 8.986 -11.460 1.00 97.31 87 LYS A CA 1
ATOM 663 C C . LYS A 1 87 ? 3.708 8.891 -11.561 1.00 97.31 87 LYS A C 1
ATOM 665 O O . LYS A 1 87 ? 4.196 8.213 -12.460 1.00 97.31 87 LYS A O 1
ATOM 670 N N . ASP A 1 88 ? 4.451 9.528 -10.657 1.00 97.69 88 ASP A N 1
ATOM 671 C CA . ASP A 1 88 ? 5.915 9.417 -10.624 1.00 97.69 88 ASP A CA 1
ATOM 672 C C . ASP A 1 88 ? 6.351 7.958 -10.388 1.00 97.69 88 ASP A C 1
ATOM 674 O O . ASP A 1 88 ? 7.257 7.451 -11.049 1.00 97.69 88 ASP A O 1
ATOM 678 N N . LEU A 1 89 ? 5.678 7.256 -9.468 1.00 97.88 89 LEU A N 1
ATOM 679 C CA . LEU A 1 89 ? 5.961 5.851 -9.157 1.00 97.88 89 LEU A CA 1
ATOM 680 C C . LEU A 1 89 ? 5.614 4.905 -10.310 1.00 97.88 89 LEU A C 1
ATOM 682 O O . LEU A 1 89 ? 6.351 3.943 -10.534 1.00 97.88 89 LEU A O 1
ATOM 686 N N . LEU A 1 90 ? 4.560 5.202 -11.073 1.00 96.94 90 LEU A N 1
ATOM 687 C CA . LEU A 1 90 ? 4.172 4.432 -12.256 1.00 96.94 90 LEU A CA 1
ATOM 688 C C . LEU A 1 90 ? 5.288 4.377 -13.315 1.00 96.94 90 LEU A C 1
ATOM 690 O O . LEU A 1 90 ? 5.401 3.401 -14.049 1.00 96.94 90 LEU A O 1
ATOM 694 N N . ALA A 1 91 ? 6.159 5.390 -13.375 1.00 95.75 91 ALA A N 1
ATOM 695 C CA . ALA A 1 91 ? 7.315 5.370 -14.272 1.00 95.75 91 ALA A CA 1
ATOM 696 C C . ALA A 1 91 ? 8.397 4.350 -13.858 1.00 95.75 91 ALA A C 1
ATOM 698 O O . ALA A 1 91 ? 9.257 4.009 -14.668 1.00 95.75 91 ALA A O 1
ATOM 699 N N . THR A 1 92 ? 8.377 3.883 -12.605 1.00 97.62 92 THR A N 1
ATOM 700 C CA . THR A 1 92 ? 9.383 2.968 -12.036 1.00 97.62 92 THR A CA 1
ATOM 701 C C . THR A 1 92 ? 8.840 1.554 -11.841 1.00 97.62 92 THR A C 1
ATOM 703 O O . THR A 1 92 ? 9.559 0.584 -12.074 1.00 97.62 92 THR A O 1
ATOM 706 N N . TYR A 1 93 ? 7.585 1.424 -11.407 1.00 97.75 93 TYR A N 1
ATOM 707 C CA . TYR A 1 93 ? 6.977 0.149 -11.037 1.00 97.75 93 TYR A CA 1
ATOM 708 C C . TYR A 1 93 ? 5.827 -0.193 -11.982 1.00 97.75 93 TYR A C 1
ATOM 710 O O . TYR A 1 93 ? 4.885 0.581 -12.121 1.00 97.75 93 TYR A O 1
ATOM 718 N N . SER A 1 94 ? 5.899 -1.370 -12.610 1.00 97.12 94 SER A N 1
ATOM 719 C CA . SER A 1 94 ? 4.873 -1.848 -13.544 1.00 97.12 94 SER A CA 1
ATOM 720 C C . SER A 1 94 ? 3.635 -2.393 -12.839 1.00 97.12 94 SER A C 1
ATOM 722 O O . SER A 1 94 ? 2.517 -2.215 -13.309 1.00 97.12 94 SER A O 1
ATOM 724 N N . ASP A 1 95 ? 3.831 -3.065 -11.708 1.00 97.62 95 ASP A N 1
ATOM 725 C CA . ASP A 1 95 ? 2.778 -3.788 -11.008 1.00 97.62 95 ASP A CA 1
ATOM 726 C C . ASP A 1 95 ? 2.830 -3.516 -9.509 1.00 97.62 95 ASP A C 1
ATOM 728 O O . ASP A 1 95 ? 3.870 -3.171 -8.944 1.00 97.62 95 ASP A O 1
ATOM 732 N N . VAL A 1 96 ? 1.702 -3.754 -8.853 1.00 97.44 96 VAL A N 1
ATOM 733 C CA . VAL A 1 96 ? 1.553 -3.704 -7.404 1.00 97.44 96 VAL A CA 1
ATOM 734 C C . VAL A 1 96 ? 0.753 -4.910 -6.924 1.00 97.44 96 VAL A C 1
ATOM 736 O O . VAL A 1 96 ? -0.053 -5.487 -7.655 1.00 97.44 96 VAL A O 1
ATOM 739 N N . ARG A 1 97 ? 0.961 -5.289 -5.666 1.00 97.06 97 ARG A N 1
ATOM 740 C CA . ARG A 1 97 ? 0.139 -6.272 -4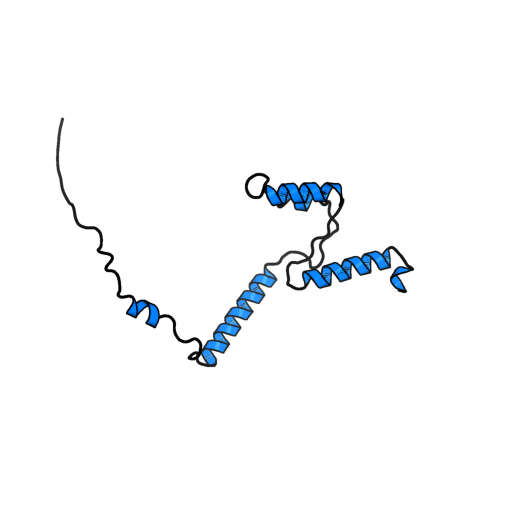.964 1.00 97.06 97 ARG A CA 1
ATOM 741 C C . ARG A 1 97 ? -0.457 -5.620 -3.723 1.00 97.06 97 ARG A C 1
ATOM 743 O O . ARG A 1 97 ? 0.280 -5.128 -2.871 1.00 97.06 97 ARG A O 1
ATOM 750 N N . ILE A 1 98 ? -1.784 -5.610 -3.615 1.00 95.69 98 ILE A N 1
ATOM 751 C CA . ILE A 1 98 ? -2.478 -4.967 -2.491 1.00 95.69 98 ILE A CA 1
ATOM 752 C C . ILE A 1 98 ? -2.591 -5.946 -1.320 1.00 95.69 98 ILE A C 1
ATOM 754 O O . ILE A 1 98 ? -3.099 -7.056 -1.466 1.00 95.69 98 ILE A O 1
ATOM 758 N N . ILE A 1 99 ? -2.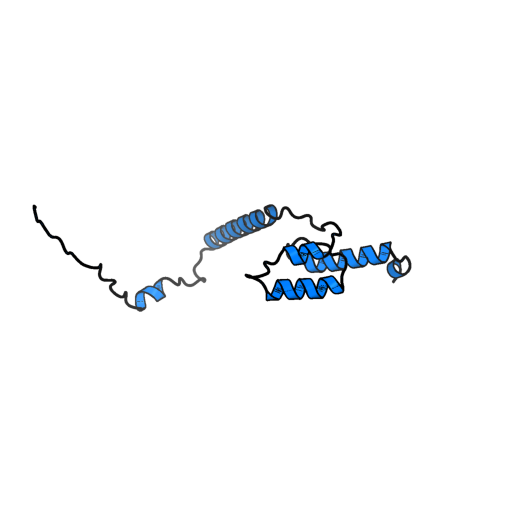118 -5.527 -0.148 1.00 96.81 99 ILE A N 1
ATOM 759 C CA . ILE A 1 99 ? -2.162 -6.301 1.096 1.00 96.81 99 ILE A CA 1
ATOM 760 C C . ILE A 1 99 ? -3.274 -5.760 2.000 1.00 96.81 99 ILE A C 1
ATOM 762 O O . ILE A 1 99 ? -3.431 -4.543 2.127 1.00 96.81 99 ILE A O 1
ATOM 766 N N . ARG A 1 100 ? -4.035 -6.653 2.652 1.00 95.31 100 ARG A N 1
ATOM 767 C CA . ARG A 1 100 ? -5.118 -6.262 3.570 1.00 95.31 100 ARG A CA 1
ATOM 768 C C . ARG A 1 100 ? -4.604 -5.315 4.661 1.00 95.31 100 ARG A C 1
ATOM 770 O O . ARG A 1 100 ? -3.582 -5.568 5.294 1.00 95.31 100 ARG A O 1
ATOM 777 N N . ARG A 1 101 ? -5.348 -4.233 4.913 1.00 93.00 101 ARG A N 1
ATOM 778 C CA . ARG A 1 101 ? -5.049 -3.214 5.936 1.00 93.00 101 ARG A CA 1
ATOM 779 C C . ARG A 1 101 ? -5.559 -3.670 7.321 1.00 93.00 101 ARG A C 1
ATOM 781 O O . ARG A 1 101 ? -6.538 -3.136 7.836 1.00 93.00 101 ARG A O 1
ATOM 788 N N . ASP A 1 102 ? -4.944 -4.700 7.906 1.00 92.56 102 ASP A N 1
ATOM 789 C CA . ASP A 1 102 ? -5.366 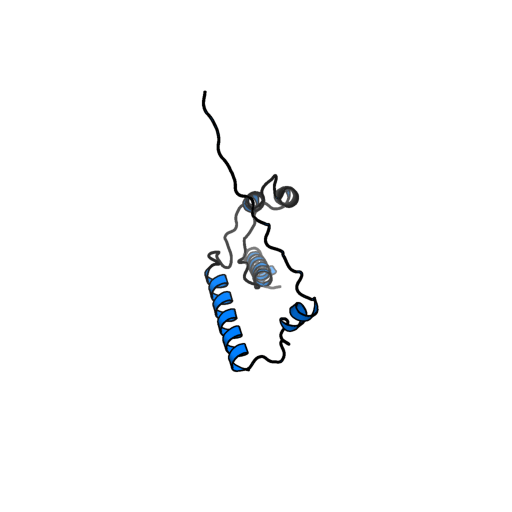-5.376 9.157 1.00 92.56 102 ASP A CA 1
ATOM 790 C C . ASP A 1 102 ? -4.347 -5.271 10.314 1.00 92.56 102 ASP A C 1
ATOM 792 O O . ASP A 1 102 ? -4.390 -6.050 11.257 1.00 92.56 102 ASP A O 1
ATOM 796 N N . GLY A 1 103 ? -3.391 -4.339 10.240 1.00 93.56 103 GLY A N 1
ATOM 797 C CA . GLY A 1 103 ? -2.306 -4.210 11.227 1.00 93.56 103 GLY A CA 1
ATOM 798 C C . GLY A 1 103 ? -1.158 -5.211 11.034 1.00 93.56 103 GLY A C 1
ATOM 799 O O . GLY A 1 103 ? -0.039 -4.940 11.459 1.00 93.56 103 GLY A O 1
ATOM 800 N N . ASN A 1 104 ? -1.381 -6.300 10.290 1.00 96.31 104 ASN A N 1
ATOM 801 C CA . ASN A 1 104 ? -0.352 -7.274 9.914 1.00 96.31 104 ASN A CA 1
ATOM 802 C C . ASN A 1 104 ? 0.227 -7.020 8.512 1.00 96.31 104 ASN A C 1
ATOM 804 O O . ASN A 1 104 ? 1.028 -7.813 8.009 1.00 96.31 104 ASN A O 1
ATOM 808 N N . CYS A 1 105 ? -0.166 -5.917 7.866 1.00 96.19 105 CYS A N 1
ATOM 809 C CA . CYS A 1 105 ? 0.153 -5.625 6.471 1.00 96.19 105 CYS A CA 1
ATOM 810 C C . CYS A 1 105 ? 1.660 -5.595 6.182 1.00 96.19 105 CYS A C 1
ATOM 812 O O . CYS A 1 105 ? 2.086 -6.152 5.173 1.00 96.19 105 CYS A O 1
ATOM 814 N N . PHE A 1 106 ? 2.474 -5.021 7.073 1.00 97.94 106 PHE A N 1
ATOM 815 C CA . PHE A 1 106 ? 3.929 -4.970 6.908 1.00 97.94 106 PHE A CA 1
ATOM 816 C C . PHE A 1 106 ? 4.549 -6.373 6.882 1.00 97.94 106 PHE A C 1
ATOM 818 O O . PHE A 1 106 ? 5.231 -6.734 5.924 1.00 97.94 106 PHE A O 1
ATOM 825 N N . TYR A 1 107 ? 4.261 -7.193 7.897 1.00 98.25 107 TYR A N 1
ATOM 826 C CA . TYR A 1 107 ? 4.777 -8.562 7.990 1.00 98.25 107 TYR A CA 1
ATOM 827 C C . TYR A 1 107 ? 4.333 -9.410 6.802 1.00 98.25 107 TYR A C 1
ATOM 829 O O . TYR A 1 107 ? 5.125 -10.163 6.236 1.00 98.25 107 TYR A O 1
ATOM 837 N N . ARG A 1 108 ? 3.072 -9.250 6.389 1.00 97.81 108 ARG A N 1
ATOM 838 C CA . ARG A 1 108 ? 2.517 -9.975 5.251 1.00 97.81 108 ARG A CA 1
ATOM 839 C C . ARG A 1 108 ? 3.174 -9.554 3.937 1.00 97.81 108 ARG A C 1
ATOM 841 O O . ARG A 1 108 ? 3.512 -10.427 3.147 1.00 97.81 108 ARG A O 1
ATOM 848 N N . ALA A 1 109 ? 3.402 -8.258 3.720 1.00 98.00 109 ALA A N 1
ATOM 849 C CA . ALA A 1 109 ? 4.076 -7.753 2.525 1.00 98.00 109 ALA A CA 1
ATOM 850 C C . ALA A 1 109 ? 5.510 -8.292 2.409 1.00 98.00 109 ALA A C 1
ATOM 852 O O . ALA A 1 109 ? 5.887 -8.805 1.358 1.00 98.00 109 ALA A O 1
ATOM 853 N N . VAL A 1 110 ? 6.280 -8.239 3.503 1.00 97.69 110 VAL A N 1
ATOM 854 C CA . VAL A 1 110 ? 7.662 -8.748 3.543 1.00 97.69 110 VAL A CA 1
ATOM 855 C C . VAL A 1 110 ? 7.701 -10.253 3.286 1.00 97.69 110 VAL A C 1
ATOM 857 O O . VAL A 1 110 ? 8.480 -10.710 2.453 1.00 97.69 110 VAL A O 1
ATOM 860 N N . LEU A 1 111 ? 6.843 -11.025 3.961 1.00 97.19 111 LEU A N 1
ATOM 861 C CA . LEU A 1 111 ? 6.783 -12.475 3.785 1.00 97.19 111 LEU A CA 1
ATOM 862 C C . LEU A 1 111 ? 6.436 -12.857 2.342 1.00 97.19 111 LEU A C 1
ATOM 864 O O . LEU A 1 111 ? 7.098 -13.716 1.770 1.00 97.19 111 LEU A O 1
ATOM 868 N N . VAL A 1 112 ? 5.419 -12.220 1.752 1.00 97.56 112 VAL A N 1
ATOM 869 C CA . VAL A 1 112 ? 5.004 -12.501 0.370 1.00 97.56 112 VAL A CA 1
ATOM 870 C C . VAL A 1 112 ? 6.140 -12.200 -0.602 1.00 97.56 112 VAL A C 1
ATOM 872 O O . VAL A 1 112 ? 6.486 -13.070 -1.394 1.00 97.56 112 VAL A O 1
ATOM 875 N N . ALA A 1 113 ? 6.765 -11.025 -0.500 1.00 95.88 113 ALA A N 1
ATOM 876 C CA . ALA A 1 113 ? 7.873 -10.650 -1.376 1.00 95.88 113 ALA A CA 1
ATOM 877 C C . ALA A 1 113 ? 9.065 -11.616 -1.250 1.00 95.88 113 ALA A C 1
ATOM 879 O O . ALA A 1 113 ? 9.637 -12.029 -2.258 1.00 95.88 113 ALA A O 1
ATOM 880 N N . GLN A 1 114 ? 9.413 -12.031 -0.026 1.00 95.50 114 GLN A N 1
ATOM 881 C CA . GLN A 1 114 ? 10.503 -12.982 0.197 1.00 95.50 114 GLN A CA 1
ATOM 882 C C . GLN A 1 114 ? 10.178 -14.366 -0.379 1.00 95.50 114 GLN A C 1
ATOM 884 O O . GLN A 1 114 ? 11.035 -14.994 -0.994 1.00 95.50 114 GLN A O 1
ATOM 889 N N . VAL A 1 115 ? 8.944 -14.850 -0.211 1.00 95.56 115 VAL A N 1
ATOM 890 C CA . VAL A 1 115 ? 8.511 -16.135 -0.779 1.00 95.56 115 VAL A CA 1
ATOM 891 C C . VAL A 1 115 ? 8.499 -16.088 -2.305 1.00 95.56 115 VAL A C 1
ATOM 893 O O . VAL A 1 115 ? 8.997 -17.015 -2.935 1.00 95.56 115 VAL A O 1
ATOM 896 N N . GLU A 1 116 ? 8.002 -15.009 -2.913 1.00 94.94 116 GLU A N 1
ATOM 897 C CA . GLU A 1 116 ? 8.043 -14.821 -4.370 1.00 94.94 116 GLU A CA 1
ATOM 898 C C . GLU A 1 116 ? 9.481 -14.831 -4.909 1.00 94.94 116 GLU A C 1
ATOM 900 O O . GLU A 1 116 ? 9.742 -15.430 -5.957 1.00 94.94 116 GLU A O 1
ATOM 905 N N . LEU A 1 117 ? 10.422 -14.232 -4.173 1.00 94.56 117 LEU A N 1
ATOM 906 C CA . LEU A 1 117 ? 11.841 -14.255 -4.517 1.00 94.56 117 LEU A CA 1
ATOM 907 C C . LEU A 1 117 ? 12.417 -15.678 -4.455 1.00 94.56 117 LEU A C 1
ATOM 909 O O . LEU A 1 117 ? 13.013 -16.123 -5.429 1.00 94.56 117 LEU A O 1
ATOM 913 N N . MET A 1 118 ? 12.171 -16.422 -3.371 1.00 95.56 118 MET A N 1
ATOM 914 C CA . MET A 1 118 ? 12.633 -17.814 -3.223 1.00 95.56 118 MET A CA 1
ATOM 915 C C . MET A 1 118 ? 12.038 -18.761 -4.275 1.00 95.56 118 MET A C 1
ATOM 917 O O . MET A 1 118 ? 12.684 -19.722 -4.684 1.00 95.56 118 MET A O 1
ATOM 921 N N . LEU A 1 119 ? 10.802 -18.507 -4.717 1.00 94.81 119 LEU A N 1
ATOM 922 C CA . LEU A 1 119 ? 10.157 -19.282 -5.782 1.00 94.81 119 LEU A CA 1
ATOM 923 C C . LEU A 1 119 ? 10.737 -18.972 -7.168 1.00 94.81 119 LEU A C 1
ATOM 925 O O . LEU A 1 119 ? 10.693 -19.828 -8.051 1.00 94.81 119 LEU A O 1
ATOM 929 N N . SER A 1 120 ? 11.254 -17.759 -7.360 1.00 93.69 120 SER A N 1
ATOM 930 C CA . SER A 1 120 ? 11.826 -17.304 -8.632 1.00 93.69 120 SER A CA 1
ATOM 931 C C . SER A 1 120 ? 13.325 -17.595 -8.741 1.00 93.69 120 SER A C 1
ATOM 933 O O . SER A 1 120 ? 13.828 -17.793 -9.846 1.00 93.69 120 SER A O 1
ATOM 935 N N . ASP A 1 121 ? 14.030 -17.645 -7.609 1.00 93.75 121 ASP A N 1
ATOM 936 C CA . ASP A 1 121 ? 15.462 -17.918 -7.515 1.00 93.75 121 ASP A CA 1
ATOM 937 C C . ASP A 1 121 ? 15.746 -19.045 -6.497 1.00 93.75 121 ASP A C 1
ATOM 939 O O . ASP A 1 121 ? 15.689 -18.824 -5.282 1.00 93.75 121 ASP A O 1
ATOM 943 N N . PRO A 1 122 ? 16.110 -20.257 -6.964 1.00 89.62 122 PRO A N 1
ATOM 944 C CA . PRO A 1 122 ? 16.461 -21.374 -6.090 1.00 89.62 122 PRO A CA 1
ATOM 945 C C . PRO A 1 122 ? 17.626 -21.091 -5.132 1.00 89.62 122 PRO A C 1
ATOM 947 O O . PRO A 1 122 ? 17.700 -21.730 -4.081 1.00 89.62 122 PRO A O 1
ATOM 950 N N . ALA A 1 123 ? 18.536 -20.166 -5.464 1.00 91.75 123 ALA A N 1
ATOM 951 C CA . ALA A 1 123 ? 19.645 -19.808 -4.583 1.00 91.75 123 ALA A CA 1
ATOM 952 C C . ALA A 1 123 ? 19.147 -19.082 -3.323 1.00 91.75 123 ALA A C 1
ATOM 954 O O . ALA A 1 123 ? 19.589 -19.399 -2.215 1.00 91.75 123 ALA A O 1
ATOM 955 N N . GLU A 1 124 ? 18.165 -18.188 -3.473 1.00 90.00 124 GLU A N 1
ATOM 956 C CA . GLU A 1 124 ? 17.543 -17.459 -2.360 1.00 90.00 124 GLU A CA 1
ATOM 957 C C . GLU A 1 124 ? 16.785 -18.385 -1.402 1.00 90.00 124 GLU A C 1
ATOM 959 O O . GLU A 1 124 ? 16.661 -18.075 -0.222 1.00 90.00 124 GLU A O 1
ATOM 964 N N . CYS A 1 125 ? 16.339 -19.560 -1.858 1.00 85.75 125 CYS A N 1
ATOM 965 C CA . CYS A 1 125 ? 15.691 -20.554 -0.996 1.00 85.75 125 CYS A CA 1
ATOM 966 C C . CYS A 1 125 ? 16.653 -21.206 0.020 1.00 85.75 125 CYS A C 1
ATOM 968 O O . CYS A 1 125 ? 16.206 -21.822 0.988 1.00 85.75 125 CYS A O 1
ATOM 970 N N . THR A 1 126 ? 17.965 -21.111 -0.210 1.00 87.38 126 THR A N 1
ATOM 971 C CA . THR A 1 126 ? 19.006 -21.732 0.633 1.00 87.38 126 THR A CA 1
ATOM 972 C C . THR A 1 126 ? 19.822 -20.734 1.457 1.00 87.38 126 THR A C 1
ATOM 974 O O . THR A 1 126 ? 20.729 -21.153 2.177 1.00 87.38 126 THR A O 1
ATOM 977 N N . ARG A 1 127 ? 19.524 -19.437 1.328 1.00 74.44 127 ARG A N 1
ATOM 978 C CA . ARG A 1 127 ? 20.233 -18.336 1.989 1.00 74.44 127 ARG A CA 1
ATOM 979 C C . ARG A 1 127 ? 19.787 -18.153 3.438 1.00 74.44 127 ARG A C 1
ATOM 981 O O . ARG A 1 127 ? 20.671 -17.824 4.260 1.00 74.44 127 ARG A O 1
#

Organism: Cylicostephanus goldi (NCBI:txid71465)

Secondary structure (DSSP, 8-state):
-------------------GGGTGGGS--GGG--HHHHHHHHHHHHHHHHHHHHT--S-SEEEEEETHHHHTTS-TTTTHHHHHHHHHHHTT-SEEEEEP-SS-HHHHHHHHHHHHHHHH-TTGGG-

Foldseek 3Di:
DDDDDDDDDDDDDDPPPDPPVVVVVPPPDPVPDDPVNVVVVVVVVVVVLVVVVVVQPDDQKADKAFLVVQLVVDDCPPRVVSNVVSVVVSVPDGTDIDGGPSVCRVVSVVVVVLVVVCVVDVVSVVD

InterPro domains:
  IPR003323 OTU domain [PS50802] (94-127)
  IPR019400 Peptidase C65, otubain [PF10275] (53-125)
  IPR038765 Papain-like cysteine peptidase superfamily [SSF54001] (60-124)
  IPR042467 Peptidase C65, otubain, subdomain 2 [G3DSA:1.20.1300.20] (101-127)
  IPR042468 Peptidase C65, otubain, subdomain 1 [G3DSA:3.30.200.60] (37-100)

Radius of gyration: 29.27 Å; chains: 1; bounding box: 76×70×54 Å